Protein AF-A0A832JWD7-F1 (afdb_monomer_lite)

Sequence (88 aa):
MKCVLSKKSIVLRNIVNHVYVEKVIRDLNPILLSRGYKPLYYFEGSPQIAEGGLVVTIRLTRDLSREDKDFIKRLVELVGFTVVEEEY

Secondary structure (DSSP, 8-state):
-EEEE-SSEEEEEEE--HHHHHHHHHHHHHHHHHTT--EEEEEES-S-SSSS-EEEEEEESSPPPHHHHHHHHHHHHHTTPEEEE---

Radius of gyration: 12.16 Å; chains: 1; bounding box: 32×23×30 Å

Foldseek 3Di:
DAWEDEFFKIKDWLAQDCVLVVQLCVVVVVVCVVVPWDWDWDWDDDNHNPPGGIMIMIGTPGTDDPVRVVVSCVSSVVSPHHYDYDDD

Structure (mmCIF, N/CA/C/O backbone):
data_AF-A0A832JWD7-F1
#
_entry.id   AF-A0A832JWD7-F1
#
loop_
_atom_site.group_PDB
_atom_site.id
_atom_site.type_symbol
_atom_site.label_atom_id
_atom_site.label_alt_id
_atom_site.label_comp_id
_atom_site.label_asym_id
_atom_site.label_entity_id
_atom_site.label_seq_id
_atom_site.pdbx_PDB_ins_code
_atom_site.Cartn_x
_atom_site.Cartn_y
_atom_site.Cartn_z
_atom_site.occupancy
_atom_site.B_iso_or_equiv
_atom_site.auth_seq_id
_atom_site.auth_comp_id
_atom_site.auth_asym_id
_atom_site.auth_atom_id
_atom_site.pdbx_PDB_model_num
ATOM 1 N N . MET A 1 1 ? 10.080 -2.338 -7.084 1.00 88.12 1 MET A N 1
ATOM 2 C CA . MET A 1 1 ? 9.266 -1.236 -6.516 1.00 88.12 1 MET A CA 1
ATOM 3 C C . MET A 1 1 ? 9.138 -1.467 -5.017 1.00 88.12 1 MET A C 1
ATOM 5 O O . MET A 1 1 ? 9.195 -2.623 -4.606 1.00 88.12 1 MET A O 1
ATOM 9 N N . LYS A 1 2 ? 9.012 -0.418 -4.198 1.00 91.81 2 LYS A N 1
ATOM 10 C CA . LYS A 1 2 ? 8.981 -0.552 -2.728 1.00 91.81 2 LYS A CA 1
ATOM 11 C C . LYS A 1 2 ? 7.679 0.007 -2.163 1.00 91.81 2 LYS A C 1
ATOM 13 O O . LYS A 1 2 ? 7.236 1.055 -2.615 1.00 91.81 2 LYS A O 1
ATOM 18 N N . CYS A 1 3 ? 7.096 -0.670 -1.182 1.00 93.19 3 CYS A N 1
ATOM 19 C CA . CYS A 1 3 ? 5.975 -0.175 -0.393 1.00 93.19 3 CYS A CA 1
ATOM 20 C C . CYS A 1 3 ? 6.431 0.002 1.056 1.00 93.19 3 CYS A C 1
ATOM 22 O O . CYS A 1 3 ? 7.005 -0.913 1.638 1.00 93.19 3 CYS A O 1
ATOM 24 N N . VAL A 1 4 ? 6.188 1.169 1.638 1.00 94.25 4 VAL A N 1
ATOM 25 C CA . VAL A 1 4 ? 6.431 1.439 3.054 1.00 94.25 4 VAL A CA 1
ATOM 26 C C . VAL A 1 4 ? 5.087 1.534 3.758 1.00 94.25 4 VAL A C 1
ATOM 28 O O . VAL A 1 4 ? 4.255 2.364 3.384 1.00 94.25 4 VAL A O 1
ATOM 31 N N . LEU A 1 5 ? 4.865 0.660 4.737 1.00 92.31 5 LEU A N 1
ATOM 32 C CA . LEU A 1 5 ? 3.658 0.658 5.557 1.00 92.31 5 LEU A CA 1
ATOM 33 C C . LEU A 1 5 ? 3.962 1.282 6.915 1.00 92.31 5 LEU A C 1
ATOM 35 O O . LEU A 1 5 ? 4.810 0.792 7.657 1.00 92.31 5 LEU A O 1
ATOM 39 N N . SER A 1 6 ? 3.214 2.323 7.258 1.00 91.56 6 SER A N 1
ATOM 40 C CA . SER A 1 6 ? 3.237 2.968 8.573 1.00 91.56 6 SER A CA 1
ATOM 41 C C . SER A 1 6 ? 1.837 2.893 9.195 1.00 91.56 6 SER A C 1
ATOM 43 O O . SER A 1 6 ? 0.881 2.443 8.563 1.00 91.56 6 SER A O 1
ATOM 45 N N . LYS A 1 7 ? 1.664 3.344 10.445 1.00 90.00 7 LYS A N 1
ATOM 46 C CA . LYS A 1 7 ? 0.341 3.333 11.107 1.00 90.00 7 LYS A CA 1
ATOM 47 C C . LYS A 1 7 ? -0.736 4.085 10.315 1.00 90.00 7 LYS A C 1
ATOM 49 O O . LYS A 1 7 ? -1.823 3.555 10.158 1.00 90.00 7 LYS A O 1
ATOM 54 N N . LYS A 1 8 ? -0.449 5.275 9.780 1.00 92.88 8 LYS A N 1
ATOM 55 C CA . LYS A 1 8 ? -1.437 6.119 9.068 1.00 92.88 8 LYS A CA 1
ATOM 56 C C . LYS A 1 8 ? -1.123 6.348 7.590 1.00 92.88 8 LYS A C 1
ATOM 58 O O . LYS A 1 8 ? -1.721 7.227 6.967 1.00 92.88 8 LYS A O 1
ATOM 63 N N . SER A 1 9 ? -0.174 5.611 7.024 1.00 93.56 9 SER A N 1
ATOM 64 C CA . SER A 1 9 ? 0.253 5.845 5.647 1.00 93.56 9 SER A CA 1
ATOM 65 C C . SER A 1 9 ? 0.744 4.595 4.944 1.00 93.56 9 SER A C 1
ATOM 67 O O . SER A 1 9 ? 1.331 3.705 5.554 1.00 93.56 9 SER A O 1
ATOM 69 N N . ILE A 1 10 ? 0.530 4.584 3.633 1.00 94.19 10 ILE A N 1
ATOM 70 C CA . ILE A 1 10 ? 1.032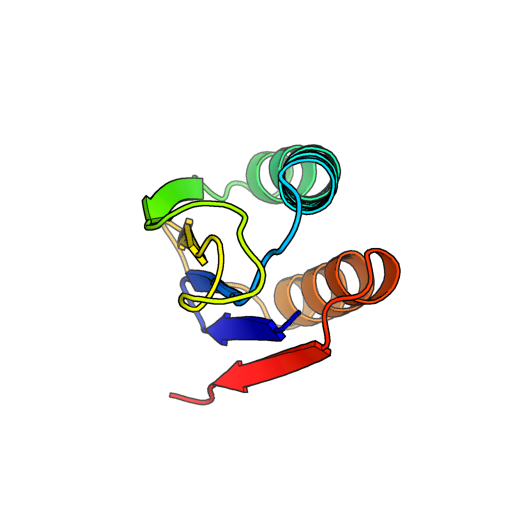 3.586 2.693 1.00 94.19 10 ILE A CA 1
ATOM 71 C C . ILE A 1 10 ? 1.791 4.369 1.624 1.00 94.19 10 ILE A C 1
ATOM 73 O O . ILE A 1 10 ? 1.208 5.245 0.986 1.00 94.19 10 ILE A O 1
ATOM 77 N N . VAL A 1 11 ? 3.083 4.101 1.448 1.00 94.44 11 VAL 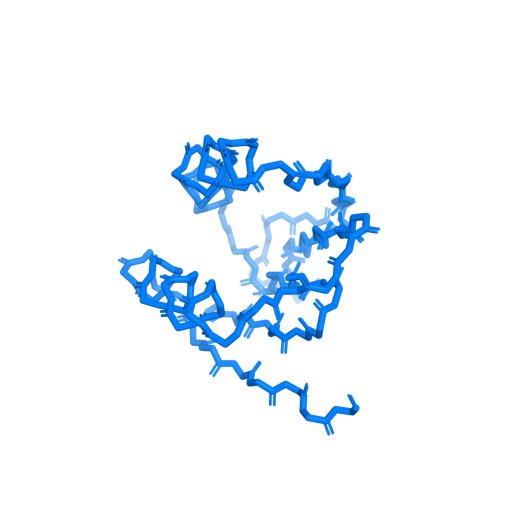A N 1
ATOM 78 C CA . VAL A 1 11 ? 3.930 4.845 0.504 1.00 94.44 11 VAL A CA 1
ATOM 79 C C . VAL A 1 11 ? 4.517 3.898 -0.529 1.00 94.44 11 VAL A C 1
ATOM 81 O O . VAL A 1 11 ? 5.366 3.070 -0.209 1.00 94.44 11 VAL A O 1
ATOM 84 N N . LEU A 1 12 ? 4.101 4.041 -1.780 1.00 93.06 12 LEU A N 1
ATOM 85 C CA . LEU A 1 12 ? 4.636 3.308 -2.923 1.00 93.06 12 LEU A CA 1
ATOM 86 C C . LEU A 1 12 ? 5.756 4.135 -3.562 1.00 93.06 12 LEU A C 1
ATOM 88 O O . LEU A 1 12 ? 5.568 5.320 -3.816 1.00 93.06 12 LEU A O 1
ATOM 92 N N . ARG A 1 13 ? 6.919 3.535 -3.819 1.00 91.69 13 ARG A N 1
ATOM 93 C CA . ARG A 1 13 ? 8.114 4.210 -4.354 1.00 91.69 13 ARG A CA 1
ATOM 94 C C . ARG A 1 13 ? 8.723 3.459 -5.532 1.00 91.69 13 ARG A C 1
ATOM 96 O O . ARG A 1 13 ? 8.581 2.232 -5.647 1.00 91.69 13 ARG A O 1
ATOM 103 N N . ASN A 1 14 ? 9.497 4.192 -6.334 1.00 89.19 14 ASN A N 1
ATOM 104 C CA . ASN A 1 14 ? 10.227 3.697 -7.502 1.00 89.19 14 ASN A CA 1
ATOM 105 C C . ASN A 1 14 ? 9.297 3.022 -8.517 1.00 89.19 14 ASN A C 1
ATOM 107 O O . ASN A 1 14 ? 9.631 1.973 -9.072 1.00 89.19 14 ASN A O 1
ATOM 111 N N . ILE A 1 15 ? 8.097 3.576 -8.706 1.00 88.75 15 ILE A N 1
ATOM 112 C CA . ILE A 1 15 ? 7.137 3.058 -9.675 1.00 88.75 15 ILE A CA 1
ATOM 113 C C . ILE A 1 15 ? 7.581 3.502 -11.066 1.00 88.75 15 ILE A C 1
ATOM 115 O O . ILE A 1 15 ? 7.628 4.692 -11.372 1.00 88.75 15 ILE A O 1
ATOM 119 N N . VAL A 1 16 ? 7.870 2.526 -11.919 1.00 87.50 16 VAL A N 1
ATOM 120 C CA . VAL A 1 16 ? 8.356 2.756 -13.288 1.00 87.50 16 VAL A CA 1
ATOM 121 C C . VAL A 1 16 ? 7.228 2.854 -14.317 1.00 87.50 16 VAL A C 1
ATOM 123 O O . VAL A 1 16 ? 7.460 3.280 -15.441 1.00 87.50 16 VAL A O 1
ATOM 126 N N . ASN A 1 17 ? 6.004 2.453 -13.954 1.00 85.75 17 ASN A N 1
ATOM 127 C CA . ASN A 1 17 ? 4.843 2.465 -14.843 1.00 85.75 17 ASN A CA 1
ATOM 128 C C . ASN A 1 17 ? 3.548 2.730 -14.051 1.00 85.75 17 ASN A C 1
ATOM 130 O O . ASN A 1 17 ? 3.297 2.092 -13.027 1.00 85.75 17 ASN A O 1
ATOM 134 N N . HIS A 1 18 ? 2.714 3.648 -14.548 1.00 84.44 18 HIS A N 1
ATOM 135 C CA . HIS A 1 18 ? 1.436 4.038 -13.946 1.00 84.44 18 HIS A CA 1
ATOM 136 C C . HIS A 1 18 ? 0.447 2.869 -13.793 1.00 84.44 18 HIS A C 1
ATOM 138 O O . HIS A 1 18 ? -0.345 2.870 -12.853 1.00 84.44 18 HIS A O 1
ATOM 144 N N . VAL A 1 19 ? 0.538 1.832 -14.636 1.00 87.94 19 VAL A N 1
ATOM 145 C CA . VAL A 1 19 ? -0.325 0.637 -14.563 1.00 87.94 19 VAL A CA 1
ATOM 146 C C . VAL A 1 19 ? -0.221 -0.065 -13.203 1.00 87.94 19 VAL A C 1
ATOM 148 O O . VAL A 1 19 ? -1.219 -0.573 -12.694 1.00 87.94 19 VAL A O 1
ATOM 151 N N . TYR A 1 20 ? 0.961 -0.077 -12.577 1.00 87.44 20 TYR A N 1
ATOM 152 C CA . TYR A 1 20 ? 1.130 -0.684 -11.251 1.00 87.44 20 TYR A CA 1
ATOM 153 C C . TYR A 1 20 ? 0.387 0.097 -10.167 1.00 87.44 20 TYR A C 1
ATOM 155 O O . TYR A 1 20 ? -0.230 -0.500 -9.289 1.00 87.44 20 TYR A O 1
ATOM 163 N N . VAL A 1 21 ? 0.411 1.427 -10.248 1.00 86.69 21 VAL A N 1
ATOM 164 C CA . VAL A 1 21 ? -0.314 2.300 -9.317 1.00 86.69 21 VAL A CA 1
ATOM 165 C C . VAL A 1 21 ? -1.808 2.150 -9.495 1.00 86.69 21 VAL A C 1
ATOM 167 O O . VAL A 1 21 ? -2.521 2.004 -8.508 1.00 86.69 21 VAL A O 1
ATOM 170 N N . GLU A 1 22 ? -2.279 2.133 -10.739 1.00 90.25 22 GLU A N 1
ATOM 171 C CA . GLU A 1 22 ? -3.697 1.960 -11.023 1.00 90.25 22 GLU A CA 1
ATOM 172 C C . GLU A 1 22 ? -4.220 0.631 -10.469 1.00 90.25 22 GLU A C 1
ATOM 174 O O . GLU A 1 22 ? -5.259 0.622 -9.815 1.00 90.25 22 GLU A O 1
ATOM 179 N N . LYS A 1 23 ? -3.473 -0.469 -10.649 1.00 90.88 23 LYS A N 1
ATOM 180 C CA . LYS A 1 23 ? -3.814 -1.775 -10.061 1.00 90.88 23 LYS A CA 1
ATOM 181 C C . LYS A 1 23 ? -3.892 -1.715 -8.538 1.00 90.88 23 LYS A C 1
ATOM 183 O O . LYS A 1 23 ? -4.923 -2.070 -7.977 1.00 90.88 23 LYS A O 1
ATOM 188 N N . VAL A 1 24 ? -2.847 -1.207 -7.874 1.00 90.38 24 VAL A N 1
ATOM 189 C CA . VAL A 1 24 ? -2.845 -1.112 -6.404 1.00 90.38 24 VAL A CA 1
ATOM 190 C C . VAL A 1 24 ? -4.012 -0.261 -5.916 1.00 90.38 24 VAL A C 1
ATOM 192 O O . VAL A 1 24 ? -4.720 -0.683 -5.012 1.00 90.38 24 VAL A O 1
ATOM 195 N N . ILE A 1 25 ? -4.253 0.912 -6.505 1.00 91.19 25 ILE A N 1
ATOM 196 C CA . ILE A 1 25 ? -5.350 1.792 -6.082 1.00 91.19 25 ILE A CA 1
ATOM 197 C C . ILE A 1 25 ? -6.706 1.127 -6.328 1.00 91.19 25 ILE A C 1
ATOM 199 O O . ILE A 1 25 ? -7.568 1.187 -5.452 1.00 91.19 25 ILE A O 1
ATOM 203 N N . ARG A 1 26 ? -6.899 0.480 -7.480 1.00 91.62 26 ARG A N 1
ATOM 204 C CA . ARG A 1 26 ? -8.151 -0.200 -7.833 1.00 91.62 26 ARG A CA 1
ATOM 205 C C . ARG A 1 26 ? -8.502 -1.302 -6.836 1.00 91.62 26 ARG A C 1
ATOM 207 O O . ARG A 1 26 ? -9.661 -1.393 -6.442 1.00 91.62 26 ARG A O 1
ATOM 214 N N . ASP A 1 27 ? -7.514 -2.075 -6.403 1.00 90.62 27 ASP A N 1
ATOM 215 C CA . ASP A 1 27 ? -7.733 -3.196 -5.487 1.00 90.62 27 ASP A CA 1
ATOM 216 C C . ASP A 1 27 ? -7.805 -2.727 -4.023 1.00 90.62 27 ASP A C 1
ATOM 218 O O . ASP A 1 27 ? -8.616 -3.212 -3.236 1.00 90.62 27 ASP A O 1
ATOM 222 N N . LEU A 1 28 ? -6.991 -1.737 -3.650 1.00 90.56 28 LEU A N 1
ATOM 223 C CA . LEU A 1 28 ? -6.867 -1.257 -2.275 1.00 90.56 28 LEU A CA 1
ATOM 224 C C . LEU A 1 28 ? -8.001 -0.307 -1.865 1.00 90.56 28 LEU A C 1
ATOM 226 O O . LEU A 1 28 ? -8.471 -0.361 -0.727 1.00 90.56 28 LEU A O 1
ATOM 230 N N . ASN A 1 29 ? -8.439 0.582 -2.760 1.00 91.88 29 ASN A N 1
ATOM 231 C CA . ASN A 1 29 ? -9.382 1.650 -2.419 1.00 91.88 29 ASN A CA 1
ATOM 232 C C . ASN A 1 29 ? -10.742 1.117 -1.917 1.00 91.88 29 ASN A C 1
ATOM 234 O O . ASN A 1 29 ? -11.176 1.551 -0.849 1.00 91.88 29 ASN A O 1
ATOM 238 N N . PRO A 1 30 ? -11.393 0.127 -2.566 1.00 91.06 30 PRO A N 1
ATOM 239 C CA . PRO A 1 30 ? -12.644 -0.442 -2.057 1.00 91.06 30 PRO A CA 1
ATOM 240 C C . PRO A 1 30 ? -12.498 -1.043 -0.651 1.00 91.06 30 PRO A C 1
ATOM 242 O O . PRO A 1 30 ? -13.407 -0.963 0.175 1.00 91.06 30 PRO A O 1
ATOM 245 N N . ILE A 1 31 ? -11.334 -1.619 -0.352 1.00 89.75 31 ILE A N 1
ATOM 246 C CA . ILE A 1 31 ? -11.047 -2.295 0.917 1.00 89.75 31 ILE A CA 1
ATOM 247 C C . ILE A 1 31 ? -10.844 -1.270 2.032 1.00 89.75 31 ILE A C 1
ATOM 249 O O . ILE A 1 31 ? -11.433 -1.390 3.105 1.00 89.75 31 ILE A O 1
ATOM 253 N N . LEU A 1 32 ? -10.078 -0.214 1.760 1.00 91.56 32 LEU A N 1
ATOM 254 C CA . LEU A 1 32 ? -9.922 0.901 2.690 1.00 91.56 32 LEU A CA 1
ATOM 255 C C . LEU A 1 32 ? -11.272 1.574 2.977 1.00 91.56 32 LEU A C 1
ATOM 257 O O . LEU A 1 32 ? -11.624 1.771 4.142 1.00 91.56 32 LEU A O 1
ATOM 261 N N . LEU A 1 33 ? -12.058 1.865 1.938 1.00 91.94 33 LEU A N 1
ATOM 262 C CA . LEU A 1 33 ? -13.357 2.526 2.079 1.00 91.94 33 LEU A CA 1
ATOM 263 C C . LEU A 1 33 ? -14.382 1.657 2.823 1.00 91.94 33 LEU A C 1
ATOM 265 O O . LEU A 1 33 ? -15.033 2.149 3.743 1.00 91.94 33 LEU A O 1
ATOM 269 N N . SER A 1 34 ? -14.493 0.367 2.485 1.00 91.00 34 SER A N 1
ATOM 270 C CA . SER A 1 34 ? -15.417 -0.570 3.154 1.00 91.00 34 SER A CA 1
ATOM 271 C C . SER A 1 34 ? -15.106 -0.758 4.637 1.00 91.00 34 SER A C 1
ATOM 273 O O . SER A 1 34 ? -16.018 -0.943 5.440 1.00 91.00 34 SER A O 1
ATOM 275 N N . ARG A 1 35 ? -13.832 -0.644 5.028 1.00 89.25 35 ARG A N 1
ATOM 276 C CA . ARG A 1 35 ? -13.424 -0.667 6.437 1.00 89.25 35 ARG A CA 1
ATOM 277 C C . ARG A 1 35 ? -13.562 0.695 7.126 1.00 89.25 35 ARG A C 1
ATOM 279 O O . ARG A 1 35 ? -13.338 0.777 8.330 1.00 89.25 35 ARG A O 1
ATOM 286 N N . GLY 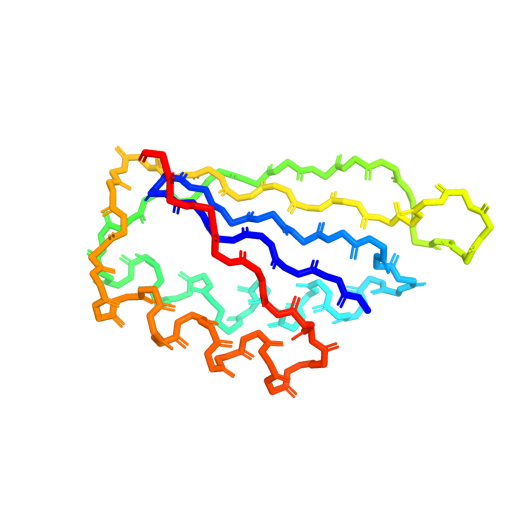A 1 36 ? -13.959 1.752 6.416 1.00 90.69 36 GLY A N 1
ATOM 287 C CA . GLY A 1 36 ? -14.192 3.090 6.971 1.00 90.69 36 GLY A CA 1
ATOM 288 C C . GLY A 1 36 ? -12.949 3.983 7.041 1.00 90.69 36 GLY A C 1
ATOM 289 O O . GLY A 1 36 ? -12.957 4.996 7.744 1.00 90.69 36 GLY A O 1
ATOM 290 N N . TYR A 1 37 ? -11.873 3.632 6.335 1.00 93.19 37 TYR A N 1
ATOM 291 C CA . TYR A 1 37 ? -10.747 4.538 6.122 1.00 93.19 37 TYR A CA 1
ATOM 292 C C . TYR A 1 37 ? -11.105 5.576 5.055 1.00 93.19 37 TYR A C 1
ATOM 294 O O . TYR A 1 37 ? -11.798 5.272 4.088 1.00 93.19 37 TYR A O 1
ATOM 302 N N . LYS A 1 38 ? -10.594 6.803 5.200 1.00 92.44 38 LYS A N 1
ATOM 303 C CA . LYS A 1 38 ? -10.676 7.836 4.159 1.00 92.44 38 LYS A CA 1
ATOM 304 C C . LYS A 1 38 ? -9.271 8.076 3.595 1.00 92.44 38 LYS A C 1
ATOM 306 O O . LYS A 1 38 ? -8.502 8.808 4.222 1.00 92.44 38 LYS A O 1
ATOM 311 N N . PRO A 1 39 ? -8.895 7.407 2.492 1.00 93.50 39 PRO A N 1
ATOM 312 C CA . PRO A 1 39 ? -7.581 7.579 1.893 1.00 93.50 39 PRO A CA 1
ATOM 313 C C . PRO A 1 39 ? -7.466 8.926 1.168 1.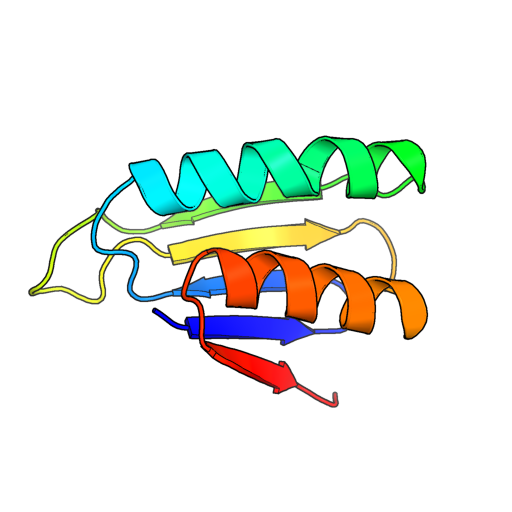00 93.50 39 PRO A C 1
ATOM 315 O O . PRO A 1 39 ? -8.363 9.331 0.431 1.00 93.50 39 PRO A O 1
ATOM 318 N N . LEU A 1 40 ? -6.339 9.604 1.365 1.00 93.88 40 LEU A N 1
ATOM 319 C CA . LEU A 1 40 ? -5.923 10.792 0.623 1.00 93.88 40 LEU A CA 1
ATOM 320 C C . LEU A 1 40 ? -4.678 10.443 -0.186 1.00 93.88 40 LEU A C 1
ATOM 322 O O . LEU A 1 40 ? -3.676 10.012 0.386 1.00 93.88 40 LEU A O 1
ATOM 326 N N . TYR A 1 41 ? -4.753 10.624 -1.500 1.00 93.00 41 TYR A N 1
ATOM 327 C CA . TYR A 1 41 ? -3.704 10.231 -2.434 1.00 93.00 41 TYR A CA 1
ATOM 328 C C . TYR A 1 41 ? -2.871 11.440 -2.848 1.00 93.00 41 TYR A C 1
ATOM 330 O O . TYR A 1 41 ? -3.411 12.447 -3.303 1.00 93.00 41 TYR A O 1
ATOM 338 N N . TYR A 1 42 ? -1.557 11.307 -2.726 1.00 93.69 42 TYR A N 1
ATOM 339 C CA . TYR A 1 42 ? -0.572 12.277 -3.186 1.00 93.69 42 TYR A CA 1
ATOM 340 C C . TYR A 1 42 ? 0.354 11.581 -4.176 1.00 93.69 42 TYR A C 1
ATOM 342 O O . TYR A 1 42 ? 0.845 10.486 -3.897 1.00 93.69 42 TYR A O 1
ATOM 350 N N . PHE A 1 43 ? 0.571 12.208 -5.326 1.00 91.25 43 PHE A N 1
ATOM 351 C CA . PHE A 1 43 ? 1.400 11.685 -6.406 1.00 91.25 43 PHE A CA 1
ATOM 352 C C . PHE A 1 43 ? 2.560 12.648 -6.623 1.00 91.25 43 PHE A C 1
ATOM 354 O O . PHE A 1 43 ? 2.337 13.836 -6.852 1.00 91.25 43 PHE A O 1
ATOM 361 N N . GLU A 1 44 ? 3.783 12.139 -6.535 1.00 89.19 44 GLU A N 1
ATOM 362 C CA . GLU A 1 44 ? 5.007 12.930 -6.647 1.00 89.19 44 GLU A CA 1
ATOM 363 C C . GLU A 1 44 ? 5.964 12.277 -7.649 1.00 89.19 44 GLU A C 1
ATOM 365 O O . GLU A 1 44 ? 6.166 11.061 -7.638 1.00 89.19 44 GLU A O 1
ATOM 370 N N . GLY A 1 45 ? 6.566 13.086 -8.521 1.00 84.69 45 GLY A N 1
ATOM 371 C CA . GLY A 1 45 ? 7.469 12.610 -9.568 1.00 84.69 45 GLY A CA 1
ATOM 372 C C . GLY A 1 45 ? 6.744 12.098 -10.814 1.00 84.69 45 GLY A C 1
ATOM 373 O O . GLY A 1 45 ? 5.614 12.481 -11.117 1.00 84.69 45 GLY A O 1
ATOM 374 N N . SER A 1 46 ? 7.423 11.261 -11.594 1.00 78.81 46 SER A N 1
ATOM 375 C CA . SER A 1 46 ? 6.903 10.710 -12.849 1.00 78.81 46 SER A CA 1
ATOM 376 C C . SER A 1 46 ? 7.351 9.259 -13.027 1.00 78.81 46 SER A C 1
ATOM 378 O O . SER A 1 46 ? 8.435 8.905 -12.563 1.00 78.81 46 SER A O 1
ATOM 380 N N . PRO A 1 47 ? 6.561 8.398 -13.699 1.00 75.38 47 PRO A N 1
ATOM 381 C CA . PRO A 1 47 ? 6.944 7.008 -13.926 1.00 75.38 47 PRO A CA 1
ATOM 382 C C . PRO A 1 47 ? 8.127 6.936 -14.900 1.00 75.38 47 PRO A C 1
ATOM 384 O O . PRO A 1 47 ? 7.945 6.982 -16.112 1.00 75.38 47 PRO A O 1
ATOM 387 N N . GLN A 1 48 ? 9.348 6.882 -14.367 1.00 73.44 48 GLN A N 1
ATOM 388 C CA . GLN A 1 48 ? 10.593 6.846 -15.136 1.00 73.44 48 GLN A CA 1
ATOM 389 C C . GLN A 1 48 ? 11.642 6.009 -14.392 1.00 73.44 48 GLN A C 1
ATOM 391 O O . GLN A 1 48 ? 11.657 5.969 -13.163 1.00 73.44 48 GLN A O 1
ATOM 396 N N . ILE A 1 49 ? 12.529 5.335 -15.127 1.00 63.09 49 ILE A N 1
ATOM 397 C CA . ILE A 1 49 ? 13.555 4.444 -14.549 1.00 63.09 49 ILE A CA 1
ATOM 398 C C . ILE A 1 49 ? 14.722 5.241 -13.932 1.00 63.09 49 ILE A C 1
ATOM 400 O O . ILE A 1 49 ? 15.354 4.764 -12.994 1.00 63.09 49 ILE A O 1
ATOM 404 N N . ALA A 1 50 ? 15.000 6.450 -14.432 1.00 61.72 50 ALA A N 1
ATOM 405 C CA . ALA A 1 50 ? 16.243 7.173 -14.150 1.00 61.72 50 ALA A CA 1
ATOM 406 C C . ALA A 1 50 ? 16.193 8.149 -12.952 1.00 61.72 50 ALA A C 1
ATOM 408 O O . ALA A 1 50 ? 17.234 8.403 -12.357 1.00 61.72 50 ALA A O 1
ATOM 409 N N . GLU A 1 51 ? 15.021 8.662 -12.553 1.00 62.88 51 GLU A N 1
ATOM 410 C CA . GLU A 1 51 ? 14.901 9.757 -11.562 1.00 62.88 51 GLU A CA 1
ATOM 411 C C . GLU A 1 51 ? 14.023 9.396 -10.348 1.00 62.88 51 GLU A C 1
ATOM 413 O O . GLU A 1 51 ? 13.103 10.118 -9.977 1.00 62.88 51 GLU A O 1
ATOM 418 N N . GLY A 1 52 ? 14.251 8.233 -9.730 1.00 68.38 52 GLY A N 1
ATOM 419 C CA . GLY A 1 52 ? 13.536 7.833 -8.502 1.00 68.38 52 GLY A CA 1
ATOM 420 C C . GLY A 1 52 ? 12.088 7.352 -8.702 1.00 68.38 52 GLY A C 1
ATOM 421 O O . GLY A 1 52 ? 11.491 6.803 -7.777 1.00 68.38 52 GLY A O 1
ATOM 422 N N . GLY A 1 53 ? 11.554 7.458 -9.922 1.00 84.44 53 GLY A N 1
ATOM 423 C CA . GLY A 1 53 ? 10.236 6.959 -10.313 1.00 84.44 53 GLY A CA 1
ATOM 424 C C . GLY A 1 53 ? 9.067 7.703 -9.663 1.00 84.44 53 GLY A C 1
ATOM 425 O O . GLY A 1 53 ? 9.235 8.651 -8.901 1.00 84.44 53 GLY A O 1
ATOM 426 N N . LEU A 1 54 ? 7.848 7.256 -9.965 1.00 89.25 54 LEU A N 1
ATOM 427 C CA . LEU A 1 54 ? 6.648 7.798 -9.335 1.00 89.25 54 LEU A CA 1
ATOM 428 C C . LEU A 1 54 ? 6.589 7.339 -7.870 1.00 89.25 54 LEU A C 1
ATOM 430 O O . LEU A 1 54 ? 6.794 6.157 -7.557 1.00 89.25 54 LEU A O 1
ATOM 434 N N . VAL A 1 55 ? 6.280 8.282 -6.985 1.00 91.75 55 VAL A N 1
ATOM 435 C CA . VAL A 1 55 ? 5.968 8.045 -5.579 1.00 91.75 55 VAL A CA 1
ATOM 436 C C . VAL A 1 55 ? 4.486 8.317 -5.360 1.00 91.75 55 VAL A C 1
ATOM 438 O O . VAL A 1 55 ? 3.958 9.342 -5.787 1.00 91.75 55 VAL A O 1
ATOM 441 N N . VAL A 1 56 ? 3.807 7.386 -4.695 1.00 93.25 56 VAL A N 1
ATOM 442 C CA . VAL A 1 56 ? 2.403 7.536 -4.309 1.00 93.25 56 VAL A CA 1
ATOM 443 C C . VAL A 1 56 ? 2.292 7.400 -2.807 1.00 93.25 56 VAL A C 1
ATOM 445 O O . VAL A 1 56 ? 2.576 6.341 -2.250 1.00 93.25 56 VAL A O 1
ATOM 448 N N . THR A 1 57 ? 1.847 8.465 -2.159 1.00 94.56 57 THR A N 1
ATOM 449 C CA . THR A 1 57 ? 1.590 8.487 -0.723 1.00 94.56 57 THR A CA 1
ATOM 450 C C . THR A 1 57 ? 0.090 8.445 -0.487 1.00 94.56 57 THR A C 1
ATOM 452 O O . THR A 1 57 ? -0.643 9.331 -0.919 1.00 94.56 57 THR A O 1
ATOM 455 N N . ILE A 1 58 ? -0.370 7.427 0.233 1.00 94.69 58 ILE A N 1
ATOM 456 C CA . ILE A 1 58 ? -1.759 7.273 0.661 1.00 94.69 58 ILE A CA 1
ATOM 457 C C . ILE A 1 58 ? -1.802 7.562 2.157 1.00 94.69 58 ILE A C 1
ATOM 459 O O . ILE A 1 58 ? -1.298 6.771 2.956 1.00 94.69 58 ILE A O 1
ATOM 463 N N . ARG A 1 59 ? -2.379 8.698 2.551 1.00 94.69 59 ARG A N 1
ATOM 464 C CA . ARG A 1 59 ? -2.611 9.037 3.962 1.00 94.69 59 ARG A CA 1
ATOM 465 C C . ARG A 1 59 ? -3.991 8.578 4.395 1.00 94.69 59 ARG A C 1
ATOM 467 O O . ARG A 1 59 ? -4.956 8.721 3.652 1.00 94.69 59 ARG A O 1
ATOM 474 N N . LEU A 1 60 ? -4.085 8.063 5.611 1.00 93.12 60 LEU A N 1
ATOM 475 C CA . LEU A 1 60 ? -5.315 7.534 6.181 1.00 93.12 60 LEU A CA 1
ATOM 476 C C . LEU A 1 60 ? -5.759 8.408 7.352 1.00 93.12 60 LEU A C 1
ATOM 478 O O . LEU A 1 60 ? -4.946 8.886 8.142 1.00 93.12 60 LEU A O 1
ATOM 482 N N . THR A 1 61 ? -7.069 8.590 7.499 1.00 89.44 61 THR A N 1
ATOM 483 C CA . THR A 1 61 ? -7.650 9.373 8.604 1.00 89.44 61 THR A CA 1
ATOM 484 C C . THR A 1 61 ? -7.534 8.707 9.975 1.00 89.44 61 THR A C 1
ATOM 486 O O . THR A 1 61 ? -7.770 9.363 10.987 1.00 89.44 61 THR A O 1
ATOM 489 N N . ARG A 1 62 ? -7.183 7.419 10.029 1.00 91.69 62 ARG A N 1
ATOM 490 C CA . ARG A 1 62 ? -7.000 6.635 11.258 1.00 91.69 62 ARG A CA 1
ATOM 491 C C . ARG A 1 62 ? -5.911 5.577 11.066 1.00 91.69 62 ARG A C 1
ATOM 493 O O . ARG A 1 62 ? -5.528 5.298 9.930 1.00 91.69 62 ARG A O 1
ATOM 500 N N . ASP A 1 63 ? -5.458 4.989 12.166 1.00 93.12 63 ASP A N 1
ATOM 501 C CA . ASP A 1 63 ? -4.418 3.959 12.173 1.00 93.12 63 ASP A CA 1
ATOM 502 C C . ASP A 1 63 ? -4.908 2.659 11.531 1.00 93.12 63 ASP A C 1
ATOM 504 O O . ASP A 1 63 ? -6.029 2.214 11.781 1.00 93.12 63 ASP A O 1
ATOM 508 N N . LEU A 1 64 ? -4.046 2.039 10.729 1.00 90.75 64 LEU A N 1
ATOM 509 C CA . LEU A 1 64 ? -4.211 0.684 10.232 1.00 90.75 64 LEU A CA 1
ATOM 510 C C . LEU A 1 64 ? -4.084 -0.300 11.389 1.00 90.75 64 LEU A C 1
ATOM 512 O O . LEU A 1 64 ? -3.061 -0.332 12.083 1.00 90.75 64 LEU A O 1
ATOM 516 N N . SER A 1 65 ? -5.100 -1.146 11.540 1.00 91.38 65 SER A N 1
ATOM 517 C CA . SER A 1 65 ? -4.998 -2.322 12.398 1.00 91.38 65 SER A CA 1
ATOM 518 C C . SER A 1 65 ? -3.919 -3.276 11.875 1.00 91.38 65 SER A C 1
ATOM 520 O O . SER A 1 65 ? -3.531 -3.229 10.705 1.00 91.38 65 SER A O 1
ATOM 522 N N . ARG A 1 66 ? -3.434 -4.175 12.734 1.00 90.25 66 ARG A N 1
ATOM 523 C CA . ARG A 1 66 ? -2.456 -5.192 12.327 1.00 90.25 66 ARG A CA 1
ATOM 524 C C . ARG A 1 66 ? -2.997 -6.086 11.208 1.00 90.25 66 ARG A C 1
ATOM 526 O O . ARG A 1 66 ? -2.301 -6.312 10.228 1.00 90.25 66 ARG A O 1
ATOM 533 N N . GLU A 1 67 ? -4.256 -6.505 11.319 1.00 90.38 67 GLU A N 1
ATOM 534 C CA . GLU A 1 67 ? -4.933 -7.309 10.296 1.00 90.38 67 GLU A CA 1
ATOM 535 C C . GLU A 1 67 ? -5.038 -6.567 8.958 1.00 90.38 67 GLU A C 1
ATOM 537 O O . GLU A 1 67 ? -4.818 -7.159 7.901 1.00 90.38 67 GLU A O 1
ATOM 542 N N . ASP A 1 68 ? -5.327 -5.261 8.991 1.00 90.69 68 ASP A N 1
ATOM 543 C CA . ASP A 1 68 ? -5.338 -4.434 7.783 1.00 90.69 68 ASP A CA 1
ATOM 544 C C . ASP A 1 68 ? -3.946 -4.332 7.163 1.00 90.69 68 ASP A C 1
ATOM 546 O O . ASP A 1 68 ? -3.808 -4.483 5.951 1.00 90.69 68 ASP A O 1
ATOM 550 N N . LYS A 1 69 ? -2.905 -4.108 7.975 1.00 90.75 69 LYS A N 1
ATOM 551 C CA . LYS A 1 69 ? -1.521 -4.045 7.484 1.00 90.75 69 LYS A CA 1
ATOM 552 C C . LYS A 1 69 ? -1.105 -5.348 6.809 1.00 90.75 69 LYS A C 1
ATOM 554 O O . LYS A 1 69 ? -0.585 -5.295 5.697 1.00 90.75 69 LYS A O 1
ATOM 559 N N . ASP A 1 70 ? -1.379 -6.492 7.435 1.00 91.44 70 ASP A N 1
ATOM 560 C CA . ASP A 1 70 ? -1.056 -7.811 6.881 1.00 91.44 70 ASP A CA 1
ATOM 561 C C . ASP A 1 70 ? -1.790 -8.069 5.560 1.00 91.44 70 ASP A C 1
ATOM 563 O O . ASP A 1 70 ? -1.212 -8.590 4.601 1.00 91.44 70 ASP A O 1
ATOM 567 N N . PHE A 1 71 ? -3.060 -7.671 5.478 1.00 91.00 71 PHE A N 1
ATOM 568 C CA . PHE A 1 71 ? -3.833 -7.795 4.250 1.00 91.00 71 PHE A CA 1
ATOM 569 C C . PHE A 1 71 ? -3.268 -6.908 3.129 1.00 91.00 71 PHE A C 1
ATOM 571 O O . PHE A 1 71 ? -3.035 -7.379 2.013 1.00 91.00 71 PHE A O 1
ATOM 578 N N . ILE A 1 72 ? -3.009 -5.632 3.428 1.00 91.56 72 ILE A N 1
ATOM 579 C CA . ILE A 1 72 ? -2.468 -4.661 2.467 1.00 91.56 72 ILE A CA 1
ATOM 580 C C . ILE A 1 72 ? -1.096 -5.112 1.976 1.00 91.56 72 ILE A C 1
ATOM 582 O O . ILE A 1 72 ? -0.841 -5.051 0.775 1.00 91.56 72 ILE A O 1
ATOM 586 N N . LYS A 1 73 ? -0.244 -5.609 2.881 1.00 92.56 73 LYS A N 1
ATOM 587 C CA . LYS A 1 73 ? 1.072 -6.173 2.570 1.00 92.56 73 LYS A CA 1
ATOM 588 C C . LYS A 1 73 ? 0.975 -7.258 1.501 1.00 92.56 73 LYS A C 1
ATOM 590 O O . LYS A 1 73 ? 1.594 -7.122 0.450 1.00 92.56 73 LYS A O 1
ATOM 595 N N . ARG A 1 74 ? 0.121 -8.265 1.712 1.00 91.88 74 ARG A N 1
ATOM 596 C CA . ARG A 1 74 ? -0.091 -9.349 0.736 1.00 91.88 74 ARG A CA 1
ATOM 597 C C . ARG A 1 74 ? -0.589 -8.823 -0.609 1.00 91.88 74 ARG A C 1
ATOM 599 O O . ARG A 1 74 ? -0.112 -9.258 -1.652 1.00 91.88 74 ARG A O 1
ATOM 606 N N . LEU A 1 75 ? -1.529 -7.878 -0.592 1.00 91.69 75 LEU A N 1
ATOM 607 C CA . LEU A 1 75 ? -2.096 -7.299 -1.811 1.00 91.69 75 LEU A CA 1
ATOM 608 C C . LEU A 1 75 ? -1.030 -6.577 -2.642 1.00 91.69 75 LEU A C 1
ATOM 610 O O . LEU A 1 75 ? -0.926 -6.815 -3.843 1.00 91.69 75 LEU A O 1
ATOM 614 N N . VAL A 1 76 ? -0.210 -5.722 -2.027 1.00 91.38 76 VAL A N 1
ATOM 615 C CA . VAL A 1 76 ? 0.822 -4.982 -2.773 1.00 91.38 76 VAL A CA 1
ATOM 616 C C . VAL A 1 76 ? 1.987 -5.882 -3.201 1.00 91.38 76 VAL A C 1
ATOM 618 O O . VAL A 1 76 ? 2.565 -5.658 -4.267 1.00 91.38 76 VAL A O 1
ATOM 621 N N . GLU A 1 77 ? 2.298 -6.931 -2.435 1.00 91.81 77 GLU A N 1
ATOM 622 C CA . GLU A 1 77 ? 3.279 -7.955 -2.818 1.00 91.81 77 GLU A CA 1
ATOM 623 C C . GLU A 1 77 ? 2.844 -8.717 -4.076 1.00 91.81 77 GLU A C 1
ATOM 625 O O . GLU A 1 77 ? 3.664 -8.907 -4.975 1.00 91.81 77 GLU A O 1
ATOM 630 N N . LEU A 1 78 ? 1.553 -9.055 -4.211 1.00 90.88 78 LEU A N 1
ATOM 631 C CA . LEU A 1 78 ? 1.003 -9.685 -5.423 1.00 90.88 78 LEU A CA 1
ATOM 632 C C . LEU A 1 78 ? 1.158 -8.813 -6.679 1.00 90.88 78 LEU A C 1
ATOM 634 O O . LEU A 1 78 ? 1.283 -9.336 -7.785 1.00 90.88 78 LEU A O 1
ATOM 638 N N . VAL A 1 79 ? 1.178 -7.487 -6.522 1.00 88.19 79 VAL A N 1
ATOM 639 C CA . VAL A 1 79 ? 1.404 -6.540 -7.629 1.00 88.19 79 VAL A CA 1
ATOM 640 C C . VAL A 1 79 ? 2.903 -6.359 -7.939 1.00 88.19 79 VAL A C 1
ATOM 642 O O .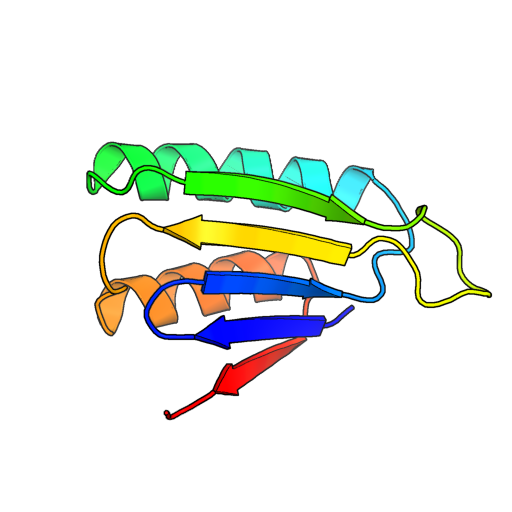 VAL A 1 79 ? 3.257 -5.789 -8.973 1.00 88.19 79 VAL A O 1
ATOM 645 N N . GLY A 1 80 ? 3.798 -6.876 -7.089 1.00 89.12 80 GLY A N 1
ATOM 646 C CA . GLY A 1 80 ? 5.252 -6.839 -7.281 1.00 89.12 80 GLY A CA 1
ATOM 647 C C . GLY A 1 80 ? 5.984 -5.771 -6.459 1.00 89.12 80 GLY A C 1
ATOM 648 O O . GLY A 1 80 ? 7.089 -5.356 -6.828 1.00 89.12 80 GLY A O 1
ATOM 649 N N . PHE A 1 81 ? 5.387 -5.287 -5.365 1.00 91.19 81 PHE A N 1
ATOM 650 C CA . PHE A 1 81 ? 6.057 -4.387 -4.423 1.00 91.19 81 PHE A CA 1
ATOM 651 C C . PHE A 1 81 ? 6.713 -5.166 -3.285 1.00 91.19 81 PHE A C 1
ATOM 653 O O . PHE A 1 81 ? 6.095 -6.022 -2.668 1.00 91.19 81 PHE A O 1
ATOM 660 N N . THR A 1 82 ? 7.947 -4.808 -2.936 1.00 92.31 82 THR A N 1
ATOM 661 C CA . THR A 1 82 ? 8.574 -5.276 -1.693 1.00 92.31 82 THR A CA 1
ATOM 662 C C . THR A 1 82 ? 8.128 -4.387 -0.538 1.00 92.31 82 THR A C 1
ATOM 664 O O . THR A 1 82 ? 8.306 -3.166 -0.605 1.00 92.31 82 THR A O 1
ATOM 66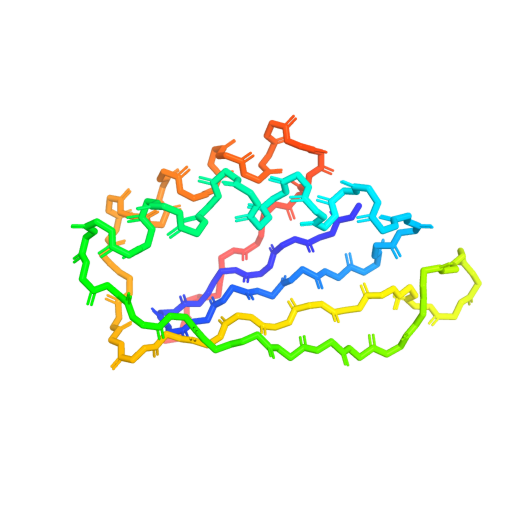7 N N . VAL A 1 83 ? 7.561 -4.978 0.514 1.00 92.69 83 VAL A N 1
ATOM 668 C CA . VAL A 1 83 ? 7.023 -4.239 1.663 1.00 92.69 83 VAL A CA 1
ATOM 669 C C . VAL A 1 83 ? 8.074 -4.075 2.756 1.00 92.69 83 VAL A C 1
ATOM 671 O O . VAL A 1 83 ? 8.768 -5.021 3.116 1.00 92.69 83 VAL A O 1
ATOM 674 N N . VAL A 1 84 ? 8.173 -2.864 3.298 1.00 91.00 84 VAL A N 1
ATOM 675 C CA . VAL A 1 84 ? 8.945 -2.541 4.499 1.00 91.00 84 VAL A CA 1
ATOM 676 C C . VAL A 1 84 ? 7.996 -1.909 5.507 1.00 91.00 84 VAL A C 1
ATOM 678 O O . VAL A 1 84 ? 7.319 -0.929 5.199 1.00 91.00 84 VAL A O 1
ATOM 681 N N . GLU A 1 85 ? 7.921 -2.490 6.696 1.00 81.56 85 GLU A N 1
ATOM 682 C CA . GLU A 1 85 ? 7.094 -1.983 7.787 1.00 81.56 85 GLU A CA 1
ATOM 683 C C . GLU A 1 85 ? 7.928 -1.006 8.619 1.00 81.56 85 GLU A C 1
ATOM 685 O O . GLU A 1 85 ? 9.022 -1.347 9.065 1.00 81.56 85 GLU A O 1
ATOM 690 N N . GLU A 1 86 ? 7.439 0.221 8.793 1.00 74.44 86 GLU A N 1
ATOM 691 C CA . GLU A 1 86 ? 8.029 1.175 9.731 1.00 74.44 86 GLU A CA 1
ATOM 692 C C . GLU A 1 86 ? 7.296 1.074 11.073 1.00 74.44 86 GLU A C 1
ATOM 694 O O . GLU A 1 86 ? 6.125 1.456 11.203 1.00 74.44 86 GLU A O 1
ATOM 699 N N . GLU A 1 87 ? 7.996 0.536 12.072 1.00 51.91 87 GLU A N 1
ATOM 700 C CA . GLU A 1 87 ? 7.587 0.556 13.475 1.00 51.91 87 GLU A CA 1
ATOM 701 C C . GLU A 1 87 ? 8.025 1.886 14.107 1.00 51.91 87 GLU A C 1
ATOM 703 O O . GLU A 1 87 ? 9.131 2.004 14.625 1.00 51.91 87 GLU A O 1
ATOM 708 N N . TYR A 1 88 ? 7.156 2.897 14.042 1.00 46.25 88 TYR A N 1
ATOM 709 C CA . TYR A 1 88 ? 7.229 4.088 14.899 1.00 46.25 88 TYR A CA 1
ATOM 710 C C . TYR A 1 88 ? 5.995 4.151 15.807 1.00 46.25 88 TYR A C 1
ATOM 712 O O . TYR A 1 88 ? 4.854 3.892 15.336 1.00 46.25 88 TYR A O 1
#

pLDDT: mean 88.03, std 9.02, range [46.25, 94.69]